Protein AF-A0A931UT83-F1 (afdb_monomer_lite)

Foldseek 3Di:
DDFQFQLNVLVVVHVVLNVPFPWKFKDDVPRPDTDTGDRGHTDDPPIDIDTDD

pLDDT: mean 88.63, std 10.76, range [42.16, 96.31]

Structure (mmCIF, N/CA/C/O backbone):
data_AF-A0A931UT83-F1
#
_entry.id   AF-A0A931UT83-F1
#
loop_
_atom_site.group_PDB
_atom_site.id
_atom_site.type_symbol
_atom_site.label_atom_id
_atom_site.label_alt_id
_atom_site.label_comp_id
_atom_site.label_asym_id
_atom_site.label_entity_id
_atom_site.label_seq_id
_atom_site.pdbx_PDB_ins_code
_atom_site.Cartn_x
_atom_site.Cartn_y
_atom_site.Cartn_z
_atom_site.occupancy
_atom_site.B_iso_or_equiv
_atom_site.auth_seq_id
_atom_site.auth_comp_id
_atom_site.auth_asym_id
_atom_site.auth_atom_id
_atom_site.pdbx_PDB_model_num
ATOM 1 N N . MET A 1 1 ? -3.748 14.926 -13.170 1.00 42.16 1 MET A N 1
ATOM 2 C CA . MET A 1 1 ? -3.196 13.577 -12.932 1.00 42.16 1 MET A CA 1
ATOM 3 C C . MET A 1 1 ? -3.756 13.098 -11.605 1.00 42.16 1 MET A C 1
ATOM 5 O O . MET A 1 1 ? -3.453 13.720 -10.595 1.00 42.16 1 MET A O 1
ATOM 9 N N . SER A 1 2 ? -4.660 12.117 -11.600 1.00 50.81 2 SER A N 1
ATOM 10 C CA . SER A 1 2 ? -5.176 11.553 -10.348 1.00 50.81 2 SER A CA 1
ATOM 11 C C . SER A 1 2 ? -4.073 10.708 -9.717 1.00 50.81 2 SER A C 1
ATOM 13 O O . SER A 1 2 ? -3.759 9.635 -10.224 1.00 50.81 2 SER A O 1
ATOM 15 N N . ASN A 1 3 ? -3.455 11.203 -8.651 1.00 64.69 3 ASN A N 1
ATOM 16 C CA . ASN A 1 3 ? -2.551 10.397 -7.838 1.00 64.69 3 ASN A CA 1
ATOM 17 C C . ASN A 1 3 ? -3.427 9.466 -6.989 1.00 64.69 3 ASN A C 1
ATOM 19 O O . ASN A 1 3 ? -3.996 9.923 -6.003 1.00 64.69 3 ASN A O 1
ATOM 23 N N . ALA A 1 4 ? -3.606 8.210 -7.403 1.00 88.25 4 ALA A N 1
ATOM 24 C CA . ALA A 1 4 ? -4.326 7.217 -6.606 1.00 88.25 4 ALA A CA 1
ATOM 25 C C . ALA A 1 4 ? -3.346 6.567 -5.627 1.00 88.25 4 ALA A C 1
ATOM 27 O O . ALA A 1 4 ? -2.328 6.025 -6.057 1.00 88.25 4 ALA A O 1
ATOM 28 N N . ARG A 1 5 ? -3.614 6.638 -4.322 1.00 94.44 5 ARG A N 1
ATOM 29 C CA . ARG A 1 5 ? -2.813 5.943 -3.307 1.00 94.44 5 ARG A CA 1
ATOM 30 C C . ARG A 1 5 ? -3.425 4.592 -2.961 1.00 94.44 5 ARG A C 1
ATOM 32 O O . ARG A 1 5 ? -4.598 4.339 -3.233 1.00 94.44 5 ARG A O 1
ATOM 39 N N . LEU A 1 6 ? -2.635 3.740 -2.309 1.00 94.75 6 LEU A N 1
ATOM 40 C CA . LEU A 1 6 ? -3.108 2.451 -1.807 1.00 94.75 6 LEU A CA 1
ATOM 41 C C . LEU A 1 6 ? -4.328 2.597 -0.881 1.00 94.75 6 LEU A C 1
ATOM 43 O O . LEU A 1 6 ? -5.258 1.809 -1.002 1.00 94.75 6 LEU A O 1
ATOM 47 N N . ALA A 1 7 ? -4.356 3.612 -0.010 1.00 93.81 7 ALA A N 1
ATOM 48 C CA . ALA A 1 7 ? -5.513 3.890 0.846 1.00 93.81 7 ALA A CA 1
ATOM 49 C C . ALA A 1 7 ? -6.786 4.185 0.031 1.00 93.81 7 ALA A C 1
ATOM 51 O O . ALA A 1 7 ? -7.825 3.582 0.279 1.00 93.81 7 ALA A O 1
ATOM 52 N N . ASP A 1 8 ? -6.687 5.041 -0.993 1.00 93.31 8 ASP A N 1
ATOM 53 C CA . ASP A 1 8 ? -7.826 5.382 -1.856 1.00 93.31 8 ASP A CA 1
ATOM 54 C C . ASP A 1 8 ? -8.346 4.153 -2.616 1.00 93.31 8 ASP A C 1
ATOM 56 O O . ASP A 1 8 ? -9.546 4.019 -2.856 1.00 93.31 8 ASP A O 1
ATOM 60 N N . PHE A 1 9 ? -7.438 3.260 -3.022 1.00 93.69 9 PHE A N 1
ATOM 61 C CA . PHE A 1 9 ? -7.785 1.984 -3.642 1.00 93.69 9 PHE A CA 1
ATOM 62 C C . PHE A 1 9 ? -8.484 1.048 -2.650 1.00 93.69 9 PHE A C 1
ATOM 64 O O . PHE A 1 9 ? -9.541 0.519 -2.979 1.00 93.69 9 PHE A O 1
ATOM 71 N N . ALA A 1 10 ? -7.939 0.888 -1.441 1.00 94.31 10 ALA A N 1
ATOM 72 C CA . ALA A 1 10 ? -8.497 0.030 -0.399 1.00 94.31 10 ALA A CA 1
ATOM 73 C C . ALA A 1 10 ? -9.945 0.420 -0.063 1.00 94.31 10 ALA A C 1
ATOM 75 O O . ALA A 1 10 ? -10.828 -0.431 -0.145 1.00 94.31 10 ALA A O 1
ATOM 76 N N . THR A 1 11 ? -10.216 1.712 0.164 1.00 93.44 11 THR A N 1
ATOM 77 C CA . THR A 1 11 ? -11.573 2.224 0.431 1.00 93.44 11 THR A CA 1
ATOM 78 C C . THR A 1 11 ? -12.556 1.936 -0.706 1.00 93.44 11 THR A C 1
ATOM 80 O O . THR A 1 11 ? -13.737 1.707 -0.462 1.00 93.44 11 THR A O 1
ATOM 83 N N . ARG A 1 12 ? -12.099 1.944 -1.968 1.00 93.25 12 ARG A N 1
ATOM 84 C CA . ARG A 1 12 ? -12.956 1.623 -3.126 1.00 93.25 12 ARG A CA 1
ATOM 85 C C . ARG A 1 12 ? -13.292 0.139 -3.227 1.00 93.25 12 ARG A C 1
ATOM 87 O O . ARG A 1 12 ? -14.292 -0.190 -3.857 1.00 93.25 12 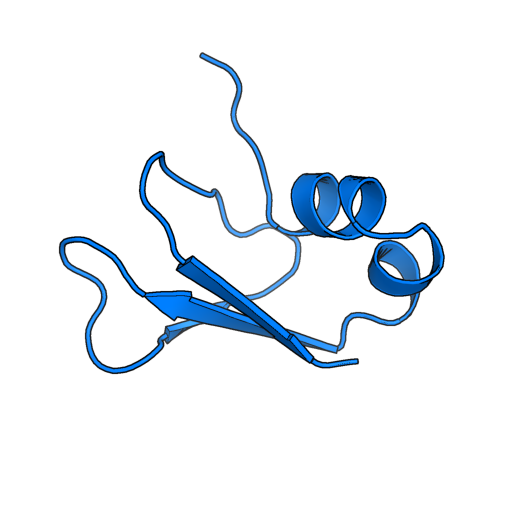ARG A O 1
ATOM 94 N N . VAL A 1 13 ? -12.457 -0.735 -2.665 1.00 93.38 13 VAL A N 1
ATOM 95 C CA . VAL A 1 13 ? -12.742 -2.171 -2.572 1.00 93.38 13 VAL A CA 1
ATOM 96 C C . VAL A 1 13 ? -13.745 -2.425 -1.444 1.00 93.38 13 VAL A C 1
ATOM 98 O O . VAL A 1 13 ? -14.752 -3.087 -1.678 1.00 93.38 13 VAL A O 1
ATOM 101 N N . HIS A 1 14 ? -13.486 -1.892 -0.246 1.00 94.06 14 HIS A N 1
ATOM 102 C CA . HIS A 1 14 ? -14.401 -1.914 0.901 1.00 94.06 14 HIS A CA 1
ATOM 103 C C . HIS A 1 14 ? -13.943 -0.912 1.974 1.00 94.06 14 HIS A C 1
ATOM 105 O O . HIS A 1 14 ? -12.748 -0.643 2.091 1.00 94.06 14 HIS A O 1
ATOM 111 N N . GLU A 1 15 ? -14.862 -0.403 2.795 1.00 87.00 15 GLU A N 1
ATOM 112 C CA . GLU A 1 15 ? -14.543 0.551 3.870 1.00 87.00 15 GLU A CA 1
ATOM 113 C C . GLU A 1 15 ? -13.595 -0.035 4.931 1.00 87.00 15 GLU A C 1
ATOM 115 O O . GLU A 1 15 ? -12.567 0.576 5.213 1.00 87.00 15 GLU A O 1
ATOM 120 N N . ASP A 1 16 ? -13.842 -1.264 5.395 1.00 87.56 16 ASP A N 1
ATOM 121 C CA . ASP A 1 16 ? -12.987 -1.951 6.381 1.00 87.56 16 ASP A CA 1
ATOM 122 C C . ASP A 1 16 ? -11.528 -2.122 5.928 1.00 87.56 16 ASP A C 1
ATOM 124 O O . ASP A 1 16 ? -10.608 -2.058 6.743 1.00 87.56 16 ASP A O 1
ATOM 128 N N . PHE A 1 17 ? -11.274 -2.275 4.619 1.00 88.19 17 PHE A N 1
ATOM 129 C CA . PHE A 1 17 ? -9.900 -2.351 4.119 1.00 88.19 17 PHE A CA 1
ATOM 130 C C . PHE A 1 17 ? -9.138 -1.048 4.357 1.00 88.19 17 PHE A C 1
ATOM 132 O O . PHE A 1 17 ? -7.924 -1.087 4.447 1.00 88.19 17 PHE A O 1
ATOM 139 N N . ALA A 1 18 ? -9.779 0.115 4.441 1.00 78.56 18 ALA A N 1
ATOM 140 C CA . ALA A 1 18 ? -9.050 1.354 4.708 1.00 78.56 18 ALA A CA 1
ATOM 141 C C . ALA A 1 18 ? -8.541 1.424 6.158 1.00 78.56 18 ALA A C 1
ATOM 143 O O . ALA A 1 18 ? -7.444 1.936 6.403 1.00 78.56 18 ALA A O 1
ATOM 144 N N . ASP A 1 19 ? -9.327 0.878 7.086 1.00 86.19 19 ASP A N 1
ATOM 145 C CA . ASP A 1 19 ? -9.079 0.953 8.524 1.00 86.19 19 ASP A CA 1
ATOM 146 C C . ASP A 1 19 ? -8.189 -0.193 9.023 1.00 86.19 19 ASP A C 1
ATOM 148 O O . ASP A 1 19 ? -7.328 0.020 9.880 1.00 86.19 19 ASP A O 1
ATOM 152 N N . GLU A 1 20 ? -8.340 -1.390 8.450 1.00 91.12 20 GLU A N 1
ATOM 153 C CA . GLU A 1 20 ? -7.646 -2.603 8.894 1.00 91.12 20 GLU A CA 1
ATOM 154 C C . GLU A 1 20 ? -6.393 -2.953 8.068 1.00 91.12 20 GLU A C 1
ATOM 156 O O . GLU A 1 20 ? -5.676 -3.881 8.423 1.00 91.12 20 GLU A O 1
ATOM 161 N N . LEU A 1 21 ? -6.064 -2.230 6.988 1.00 92.38 21 LEU A N 1
ATOM 162 C CA . LEU A 1 21 ? -4.925 -2.585 6.124 1.00 92.38 21 LEU A CA 1
ATOM 163 C C . LEU A 1 21 ? -3.570 -2.509 6.840 1.00 92.38 21 LEU A C 1
ATOM 165 O O . LEU A 1 21 ? -3.001 -1.429 7.048 1.00 92.38 21 LEU A O 1
ATOM 169 N N . SER A 1 22 ? -2.965 -3.673 7.062 1.00 93.50 22 SER A N 1
ATOM 170 C CA . SER A 1 22 ? -1.576 -3.789 7.499 1.00 93.50 22 SER A CA 1
ATOM 171 C C . SER A 1 22 ? -0.583 -3.399 6.395 1.00 93.50 22 SER A C 1
ATOM 173 O O . SER A 1 22 ? 0.346 -2.610 6.617 1.00 93.50 22 SER A O 1
ATOM 175 N N . PHE A 1 23 ? -0.726 -3.976 5.197 1.00 95.38 23 PHE A N 1
ATOM 176 C CA . PHE A 1 23 ? 0.112 -3.683 4.026 1.00 95.38 23 PHE A CA 1
ATOM 177 C C . PHE A 1 23 ? -0.503 -4.243 2.739 1.00 95.38 23 PHE A C 1
ATOM 179 O O . PHE A 1 23 ? -1.469 -4.995 2.774 1.00 95.38 23 PHE A O 1
ATOM 186 N N . ALA A 1 24 ? 0.101 -3.934 1.595 1.00 96.31 24 ALA A N 1
ATOM 187 C CA . ALA A 1 24 ? -0.200 -4.621 0.343 1.00 96.31 24 ALA A CA 1
ATOM 188 C C . ALA A 1 24 ? 1.072 -5.104 -0.352 1.00 96.31 24 ALA A C 1
ATOM 190 O O . ALA A 1 24 ? 2.171 -4.616 -0.066 1.00 96.31 24 ALA A O 1
ATOM 191 N N . ARG A 1 25 ? 0.921 -6.047 -1.280 1.00 96.00 25 ARG A N 1
ATOM 192 C CA . ARG A 1 25 ? 1.949 -6.383 -2.269 1.00 96.00 25 ARG A CA 1
ATOM 193 C C . ARG A 1 25 ? 1.529 -5.851 -3.628 1.00 96.00 25 ARG A C 1
ATOM 195 O O . ARG A 1 25 ? 0.348 -5.878 -3.969 1.00 96.00 25 ARG A O 1
ATOM 202 N N . VAL A 1 26 ? 2.498 -5.347 -4.384 1.00 95.31 26 VAL A N 1
ATOM 203 C CA . VAL A 1 26 ? 2.257 -4.800 -5.719 1.00 95.31 26 VAL A CA 1
ATOM 204 C C . VAL A 1 26 ? 3.174 -5.426 -6.766 1.00 95.31 26 VAL A C 1
ATOM 206 O O . VAL A 1 26 ? 4.382 -5.567 -6.553 1.00 95.31 26 VAL A O 1
ATOM 209 N N . TRP A 1 27 ? 2.587 -5.759 -7.916 1.00 94.50 27 TRP A N 1
ATOM 210 C CA . TRP A 1 27 ? 3.277 -6.202 -9.129 1.00 94.50 27 TRP A CA 1
ATOM 211 C C . TRP A 1 27 ? 2.968 -5.253 -10.283 1.00 94.50 27 TRP A C 1
ATOM 213 O O . TRP A 1 27 ? 1.912 -4.626 -10.314 1.00 94.50 27 TRP A O 1
ATOM 223 N N . GLY A 1 28 ? 3.895 -5.153 -11.233 1.00 87.56 28 GLY A N 1
ATOM 224 C CA . GLY A 1 28 ? 3.778 -4.258 -12.379 1.00 87.56 28 GLY A CA 1
ATOM 225 C C . GLY A 1 28 ? 5.132 -4.011 -13.037 1.00 87.56 28 GLY A C 1
ATOM 226 O O . GLY A 1 28 ? 6.153 -4.579 -12.638 1.00 87.56 28 GLY A O 1
ATOM 227 N N . HIS A 1 29 ? 5.155 -3.151 -14.051 1.00 79.12 29 HIS A N 1
ATOM 228 C CA . HIS A 1 29 ? 6.385 -2.838 -14.772 1.00 79.12 29 HIS A CA 1
ATOM 229 C C . HIS A 1 29 ? 7.454 -2.256 -13.826 1.00 79.12 29 HIS A C 1
ATOM 231 O O . HIS A 1 29 ? 7.248 -1.220 -13.198 1.00 79.12 29 HIS A O 1
ATOM 237 N N . GLY A 1 30 ? 8.608 -2.923 -13.729 1.00 75.44 30 GLY A N 1
ATOM 238 C CA . GLY A 1 30 ? 9.721 -2.510 -12.864 1.00 75.44 30 GLY A CA 1
ATOM 239 C C . GLY A 1 30 ? 9.564 -2.851 -11.375 1.00 75.44 30 GLY A C 1
ATOM 240 O O . GLY A 1 30 ? 10.430 -2.479 -10.586 1.00 75.44 30 GLY A O 1
ATOM 241 N N . LYS A 1 31 ? 8.501 -3.562 -10.973 1.00 74.31 31 LYS A N 1
ATOM 242 C CA . LYS A 1 31 ? 8.303 -4.039 -9.595 1.00 74.31 31 LYS A CA 1
ATOM 243 C C . LYS A 1 31 ? 8.571 -5.543 -9.541 1.00 74.31 31 LYS A C 1
ATOM 245 O O . LYS A 1 31 ? 7.780 -6.340 -10.037 1.00 74.31 31 LYS A O 1
ATOM 250 N N . HIS A 1 32 ? 9.711 -5.922 -8.974 1.00 72.75 32 HIS A N 1
ATOM 251 C CA . HIS A 1 32 ? 10.159 -7.314 -8.898 1.00 72.75 32 HIS A CA 1
ATOM 252 C C . HIS A 1 32 ? 9.579 -8.008 -7.647 1.00 72.75 32 HIS A C 1
ATOM 254 O O . HIS A 1 32 ? 9.618 -7.443 -6.556 1.00 72.75 32 HIS A O 1
ATOM 260 N N . ASP A 1 33 ? 9.030 -9.217 -7.814 1.00 79.69 33 ASP A N 1
ATOM 261 C CA . ASP A 1 33 ? 8.604 -10.159 -6.757 1.00 79.69 33 ASP A CA 1
ATOM 262 C C . ASP A 1 33 ? 7.639 -9.645 -5.667 1.00 79.69 33 ASP A C 1
ATOM 264 O O . ASP A 1 33 ? 7.703 -10.046 -4.499 1.00 79.69 33 ASP A O 1
ATOM 268 N N . GLY A 1 34 ? 6.670 -8.806 -6.044 1.00 86.06 34 GLY A N 1
ATOM 269 C CA . GLY A 1 34 ? 5.582 -8.416 -5.143 1.00 86.06 34 GLY A CA 1
ATOM 270 C C . GLY A 1 34 ? 6.083 -7.548 -3.995 1.00 86.06 34 GLY A C 1
ATOM 271 O O . GLY A 1 34 ? 6.112 -7.983 -2.836 1.00 86.06 34 GLY A O 1
ATOM 272 N N . GLN A 1 35 ? 6.485 -6.321 -4.331 1.00 93.75 35 GLN A N 1
ATOM 273 C CA . GLN A 1 35 ? 7.009 -5.340 -3.386 1.00 93.75 35 GLN A CA 1
ATOM 274 C C . GLN A 1 35 ? 5.964 -5.031 -2.312 1.00 93.75 35 GLN A C 1
ATOM 276 O O . GLN A 1 35 ? 4.827 -4.684 -2.629 1.00 93.75 35 GLN A O 1
ATOM 281 N N . ARG A 1 36 ? 6.363 -5.109 -1.039 1.00 95.25 36 ARG A N 1
ATOM 282 C CA . ARG A 1 36 ? 5.520 -4.677 0.078 1.00 95.25 36 ARG A CA 1
ATOM 283 C C . ARG A 1 36 ? 5.417 -3.151 0.102 1.00 95.25 36 ARG A C 1
ATOM 285 O O . ARG A 1 36 ? 6.438 -2.466 0.108 1.00 95.25 36 ARG A O 1
ATOM 292 N N . ILE A 1 37 ? 4.192 -2.640 0.150 1.00 95.12 37 ILE A N 1
ATOM 293 C CA . ILE A 1 37 ? 3.868 -1.211 0.171 1.00 95.12 37 ILE A CA 1
ATOM 294 C C . ILE A 1 37 ? 2.888 -0.881 1.303 1.00 95.12 37 ILE A C 1
ATOM 296 O O . ILE A 1 37 ? 2.187 -1.752 1.820 1.00 95.12 37 ILE A O 1
ATOM 300 N N . HIS A 1 38 ? 2.851 0.394 1.687 1.00 95.06 38 HIS A N 1
ATOM 301 C CA . HIS A 1 38 ? 1.970 0.925 2.730 1.00 95.06 38 HIS A CA 1
ATOM 302 C C . HIS A 1 38 ? 0.967 1.935 2.157 1.00 95.06 38 HIS A C 1
ATOM 304 O O . HIS A 1 38 ? 1.047 2.312 0.991 1.00 95.06 38 HIS A O 1
ATOM 310 N N . ARG A 1 39 ? 0.024 2.374 2.999 1.00 93.88 39 ARG A N 1
ATOM 311 C CA . ARG A 1 39 ? -1.158 3.190 2.659 1.00 93.88 39 ARG A CA 1
ATOM 312 C C . ARG A 1 39 ? -0.901 4.406 1.752 1.00 93.88 39 ARG A C 1
ATOM 314 O O . ARG A 1 39 ? -1.736 4.725 0.911 1.00 93.88 39 ARG A O 1
ATOM 321 N N . ASP A 1 40 ? 0.256 5.053 1.893 1.00 94.00 40 ASP A N 1
ATOM 322 C CA . ASP A 1 40 ? 0.612 6.268 1.149 1.00 94.00 40 ASP A CA 1
ATOM 323 C C . ASP A 1 40 ? 1.303 6.006 -0.193 1.00 94.00 40 ASP A C 1
ATOM 325 O O . ASP A 1 40 ? 1.612 6.947 -0.926 1.00 94.00 40 ASP A O 1
ATOM 329 N N . HIS A 1 41 ? 1.558 4.739 -0.524 1.00 93.31 41 HIS A N 1
ATOM 330 C CA . HIS A 1 41 ? 2.245 4.376 -1.753 1.00 93.31 41 HIS A CA 1
ATOM 331 C C . HIS A 1 41 ? 1.401 4.760 -2.979 1.00 93.31 41 HIS A C 1
ATOM 333 O O . HIS A 1 41 ? 0.224 4.386 -3.044 1.00 93.31 41 HIS A O 1
ATOM 339 N N . PRO A 1 42 ? 1.973 5.489 -3.955 1.00 94.25 42 PRO A N 1
ATOM 340 C CA . PRO A 1 42 ? 1.270 5.850 -5.177 1.00 94.25 42 PRO A CA 1
ATOM 341 C C . PRO A 1 42 ? 1.127 4.640 -6.104 1.00 94.25 42 PRO A C 1
ATOM 343 O O .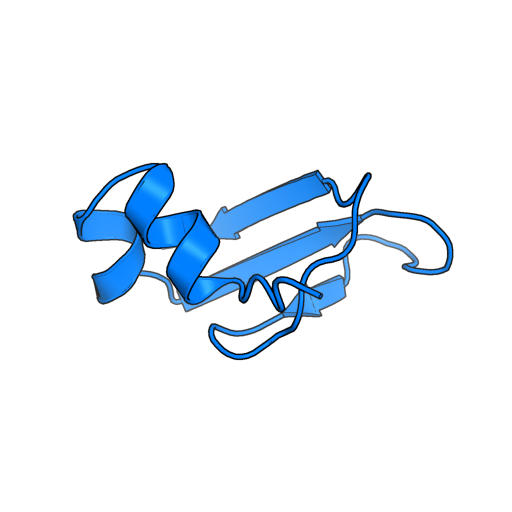 PRO A 1 42 ? 2.080 3.893 -6.335 1.00 94.25 42 PRO A O 1
ATOM 346 N N . LEU A 1 43 ? -0.066 4.477 -6.663 1.00 92.19 43 LEU A N 1
ATOM 347 C CA . LEU A 1 43 ? -0.381 3.450 -7.644 1.00 92.19 43 LEU A CA 1
ATOM 348 C C . LEU A 1 43 ? -0.272 4.008 -9.062 1.00 92.19 43 LEU A C 1
ATOM 350 O O . LEU A 1 43 ? -0.549 5.184 -9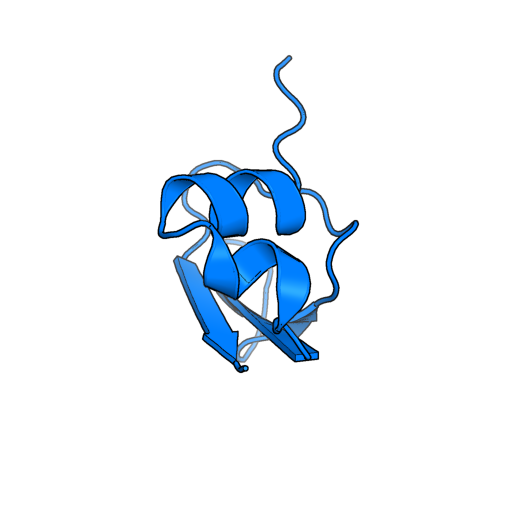.314 1.00 92.19 43 LEU A O 1
ATOM 354 N N . ALA A 1 44 ? 0.118 3.139 -9.985 1.00 91.62 44 ALA A N 1
ATOM 355 C CA . ALA A 1 44 ? 0.161 3.409 -11.411 1.00 91.62 44 ALA A CA 1
ATOM 356 C C . ALA A 1 44 ? -0.836 2.516 -12.156 1.00 91.62 44 ALA A C 1
ATOM 358 O O . ALA A 1 44 ? -1.234 1.455 -11.674 1.00 91.62 44 ALA A O 1
ATOM 359 N N . ASP A 1 45 ? -1.232 2.951 -13.350 1.00 90.88 45 ASP A N 1
ATOM 360 C CA . ASP A 1 45 ? -2.046 2.122 -14.234 1.00 90.88 45 ASP A CA 1
ATOM 361 C C . ASP A 1 45 ? -1.330 0.799 -14.552 1.00 90.88 45 ASP A C 1
ATOM 363 O O . ASP A 1 45 ? -0.114 0.769 -14.757 1.00 90.88 45 ASP A O 1
ATOM 367 N N . GLY A 1 46 ? -2.089 -0.295 -14.552 1.00 90.50 46 GLY A N 1
ATOM 368 C CA . GLY A 1 46 ? -1.558 -1.648 -14.720 1.00 90.50 46 GLY A CA 1
ATOM 369 C C . GLY A 1 46 ? -0.919 -2.274 -13.471 1.00 90.50 46 GLY A C 1
ATOM 370 O O . GLY A 1 46 ? -0.443 -3.406 -13.563 1.00 90.50 46 GLY A O 1
ATOM 371 N N . ASP A 1 47 ? -0.916 -1.597 -12.316 1.00 92.88 47 ASP A N 1
ATOM 372 C CA . ASP A 1 47 ? -0.527 -2.226 -11.050 1.00 92.88 47 ASP A CA 1
ATOM 373 C C . ASP A 1 47 ? -1.526 -3.324 -10.643 1.00 92.88 47 ASP A C 1
ATOM 375 O O . ASP A 1 47 ? -2.742 -3.121 -10.640 1.00 92.88 47 ASP A O 1
ATOM 379 N N . VAL A 1 48 ? -1.000 -4.476 -10.226 1.00 93.94 48 VAL A N 1
ATOM 380 C CA . VAL A 1 48 ? -1.768 -5.545 -9.573 1.00 93.94 48 VAL A CA 1
A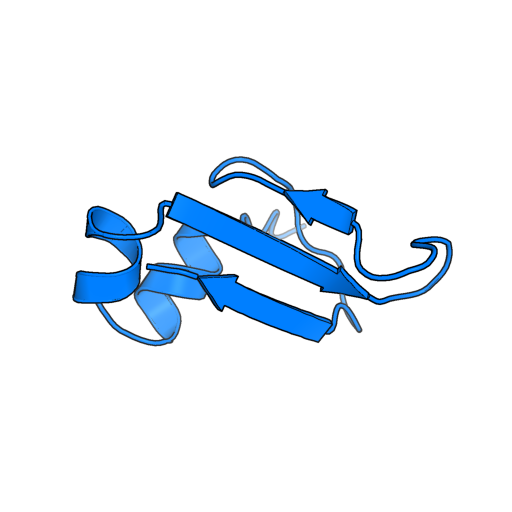TOM 381 C C . VAL A 1 48 ? -1.521 -5.465 -8.073 1.00 93.94 48 VAL A C 1
ATOM 383 O O . VAL A 1 48 ? -0.365 -5.447 -7.648 1.00 93.94 48 VAL A O 1
ATOM 386 N N . ILE A 1 49 ? -2.596 -5.420 -7.281 1.00 94.81 49 ILE A N 1
ATOM 387 C CA . ILE A 1 49 ? -2.554 -5.205 -5.830 1.00 94.81 49 ILE A CA 1
ATOM 388 C C . ILE A 1 49 ? -3.127 -6.415 -5.091 1.00 94.81 49 ILE A C 1
ATOM 390 O O . ILE A 1 49 ? -4.242 -6.846 -5.371 1.00 94.81 49 ILE A O 1
ATOM 394 N N . GLU A 1 50 ? -2.384 -6.911 -4.106 1.00 95.31 50 GLU A N 1
ATOM 395 C CA . GLU A 1 50 ? -2.839 -7.887 -3.109 1.00 95.31 50 GLU A CA 1
ATOM 396 C C . GLU A 1 50 ? -2.897 -7.197 -1.744 1.00 95.31 50 GLU A C 1
ATOM 398 O O . GLU A 1 50 ? -1.881 -6.686 -1.267 1.00 95.31 50 GLU A O 1
ATOM 403 N N . LEU A 1 51 ? -4.082 -7.139 -1.132 1.00 95.00 51 LEU A N 1
ATOM 404 C CA . LEU A 1 51 ? -4.300 -6.496 0.166 1.00 95.00 51 LEU A CA 1
ATOM 405 C C . LEU A 1 5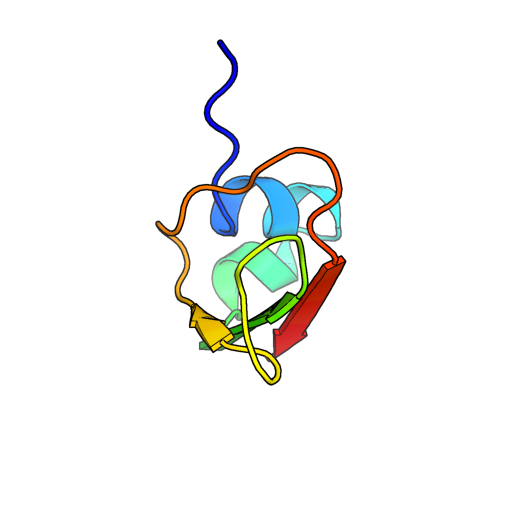1 ? -4.102 -7.501 1.307 1.00 95.00 51 LEU A C 1
ATOM 407 O O . LEU A 1 51 ? -4.591 -8.627 1.232 1.00 95.00 51 LEU A O 1
ATOM 411 N N . HIS A 1 52 ? -3.443 -7.067 2.381 1.00 94.56 52 HIS A N 1
ATOM 412 C CA . HIS A 1 52 ? -3.340 -7.806 3.638 1.00 94.56 52 HIS A CA 1
ATOM 413 C C . HIS A 1 52 ? -3.883 -6.962 4.790 1.00 94.56 52 HIS A C 1
ATOM 415 O O . HIS A 1 52 ? -3.338 -5.892 5.087 1.00 94.56 52 HIS A O 1
ATOM 421 N N . LEU A 1 53 ? -4.930 -7.480 5.429 1.00 89.88 53 LEU A N 1
ATOM 422 C CA . LEU A 1 53 ? -5.467 -6.996 6.699 1.00 89.88 53 LEU A CA 1
ATOM 423 C C . LEU A 1 53 ? -4.542 -7.408 7.846 1.00 89.88 53 LEU A C 1
ATOM 425 O O . LEU A 1 53 ? -4.134 -8.592 7.873 1.00 89.88 53 LEU A O 1
#

Radius of gyration: 10.43 Å; chains: 1; bounding box: 25×24×24 Å

Sequence (53 aa):
MSNAR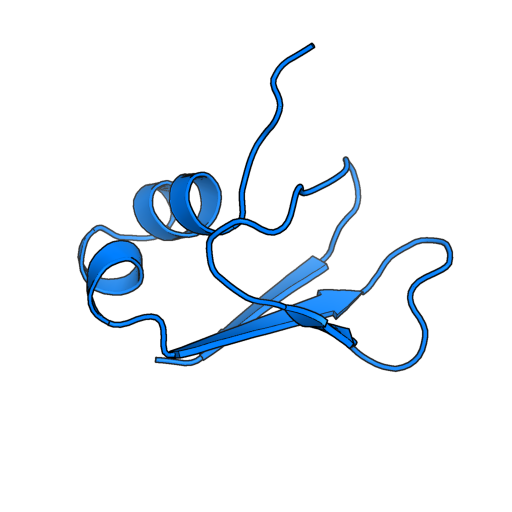LADFATRVHEDFADELSFARVWGHGKHDGQRIHRDHPLADGDVIELHL

Secondary structure (DSSP, 8-state):
---EEHHHHHHHH-HHHHHH--EEEEEETTEEEEEEE-TTPEE-TT-EEEEE-